Protein AF-A0A966AMA9-F1 (afdb_monomer_lite)

Structure (mmCIF, N/CA/C/O backbone):
data_AF-A0A966AMA9-F1
#
_entry.id   AF-A0A966AMA9-F1
#
loop_
_atom_site.group_PDB
_atom_site.id
_atom_site.type_symbol
_atom_site.label_atom_id
_atom_site.label_alt_id
_atom_site.label_comp_id
_atom_site.label_asym_id
_atom_site.label_entity_id
_atom_site.label_seq_id
_atom_site.pdbx_PDB_ins_code
_atom_site.Cartn_x
_atom_site.Cartn_y
_atom_site.Cartn_z
_atom_site.occupancy
_atom_site.B_iso_or_equiv
_atom_site.auth_seq_id
_atom_site.auth_comp_id
_atom_site.auth_asym_id
_atom_site.auth_atom_id
_atom_site.pdbx_PDB_model_num
ATOM 1 N N . MET A 1 1 ? 17.234 -0.613 -52.536 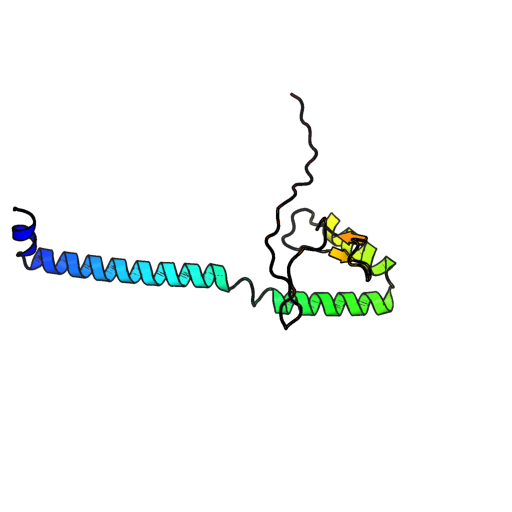1.00 51.53 1 MET A N 1
ATOM 2 C CA . MET A 1 1 ? 18.492 -1.270 -52.092 1.00 51.53 1 MET A CA 1
ATOM 3 C C . MET A 1 1 ? 19.619 -0.272 -51.732 1.00 51.53 1 MET A C 1
ATOM 5 O O . MET A 1 1 ? 20.758 -0.464 -52.137 1.00 51.53 1 MET A O 1
ATOM 9 N N . ARG A 1 2 ? 19.356 0.797 -50.957 1.00 58.16 2 ARG A N 1
ATOM 10 C CA . ARG A 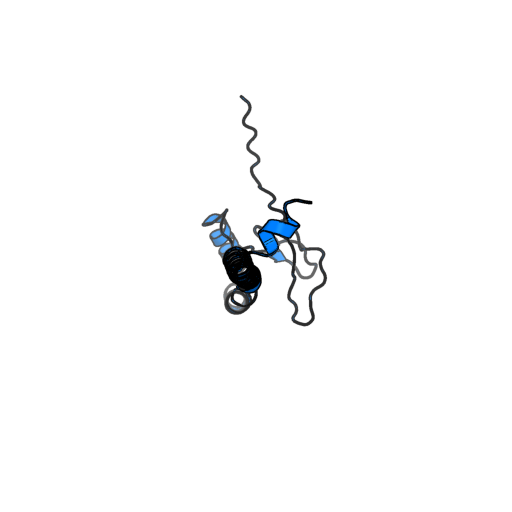1 2 ? 20.411 1.731 -50.475 1.00 58.16 2 ARG A CA 1
ATOM 11 C C . ARG A 1 2 ? 20.721 1.576 -48.977 1.00 58.16 2 ARG A C 1
ATOM 13 O O . ARG A 1 2 ? 21.869 1.730 -48.581 1.00 58.16 2 ARG A O 1
ATOM 20 N N . ILE A 1 3 ? 19.738 1.147 -48.182 1.00 60.78 3 ILE A N 1
ATOM 21 C CA . ILE A 1 3 ? 19.849 0.912 -46.728 1.00 60.78 3 ILE A CA 1
ATOM 22 C C . ILE A 1 3 ? 20.895 -0.176 -46.412 1.00 60.78 3 ILE A C 1
ATOM 24 O O . ILE A 1 3 ? 21.765 0.019 -45.569 1.00 60.78 3 ILE A O 1
ATOM 28 N N . ALA A 1 4 ? 20.912 -1.267 -47.186 1.00 61.66 4 ALA A N 1
ATOM 29 C CA . ALA A 1 4 ? 21.913 -2.336 -47.069 1.00 61.66 4 ALA A CA 1
ATOM 30 C C . ALA A 1 4 ? 23.357 -1.882 -47.378 1.00 61.66 4 ALA A C 1
ATOM 32 O O . ALA A 1 4 ? 24.314 -2.527 -46.959 1.00 61.66 4 ALA A O 1
ATOM 33 N N . ARG A 1 5 ? 23.533 -0.767 -48.104 1.00 60.09 5 ARG A N 1
ATOM 34 C CA . ARG A 1 5 ? 24.855 -0.218 -48.447 1.00 60.09 5 ARG A CA 1
ATOM 35 C C . ARG A 1 5 ? 25.407 0.684 -47.338 1.00 60.09 5 ARG A C 1
ATOM 37 O O . ARG A 1 5 ? 26.617 0.724 -47.160 1.00 60.09 5 ARG A O 1
ATOM 44 N N . LEU A 1 6 ? 24.531 1.338 -46.570 1.00 59.75 6 LEU A N 1
ATOM 45 C CA . LEU A 1 6 ? 24.890 2.123 -45.380 1.00 59.75 6 LEU A CA 1
ATOM 46 C C . LEU A 1 6 ? 25.283 1.215 -44.203 1.00 59.75 6 LEU A C 1
ATOM 48 O O . LEU A 1 6 ? 26.253 1.499 -43.509 1.00 59.75 6 LEU A O 1
ATOM 52 N N . LEU A 1 7 ? 24.622 0.058 -44.074 1.00 59.31 7 LEU A N 1
ATOM 53 C CA . LEU A 1 7 ? 24.947 -1.007 -43.110 1.00 59.31 7 LEU A CA 1
ATOM 54 C C . LEU A 1 7 ? 26.338 -1.645 -43.299 1.00 59.31 7 LEU A C 1
ATOM 56 O O . LEU A 1 7 ? 26.832 -2.317 -42.397 1.00 59.31 7 LEU A O 1
ATOM 60 N N . ARG A 1 8 ? 26.985 -1.435 -44.453 1.00 63.81 8 ARG A N 1
ATOM 61 C CA . ARG A 1 8 ? 28.350 -1.911 -44.740 1.00 63.81 8 ARG A CA 1
ATOM 62 C C . ARG A 1 8 ? 29.451 -0.990 -44.207 1.00 63.81 8 ARG A C 1
ATOM 64 O O . ARG A 1 8 ? 30.607 -1.400 -44.193 1.00 63.81 8 ARG A O 1
ATOM 71 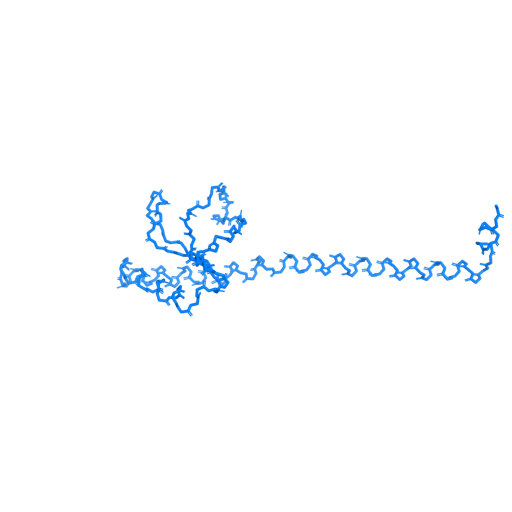N N . SER A 1 9 ? 29.119 0.234 -43.793 1.00 74.75 9 SER A N 1
ATOM 72 C CA . SER A 1 9 ? 30.090 1.169 -43.218 1.00 74.75 9 SER A CA 1
ATOM 73 C C . SER A 1 9 ? 30.424 0.773 -41.778 1.00 74.75 9 SER A C 1
ATOM 75 O O . SER A 1 9 ? 29.524 0.634 -40.947 1.00 74.75 9 SER A O 1
ATOM 77 N N . SER A 1 10 ? 31.715 0.621 -41.463 1.00 75.69 10 SER A N 1
ATOM 78 C CA . SER A 1 10 ? 32.199 0.275 -40.116 1.00 75.69 10 SER A CA 1
ATOM 79 C C . SER A 1 10 ? 31.679 1.234 -39.042 1.00 75.69 10 SER A C 1
ATOM 81 O O . SER A 1 10 ? 31.278 0.791 -37.968 1.00 75.69 10 SER A O 1
ATOM 83 N N . THR A 1 11 ? 31.606 2.531 -39.353 1.00 81.19 11 THR A N 1
ATOM 84 C CA . THR A 1 11 ? 31.088 3.567 -38.448 1.00 81.19 11 THR A CA 1
ATOM 85 C C . THR A 1 11 ? 29.592 3.401 -38.190 1.00 81.19 11 THR A C 1
ATOM 87 O O . THR A 1 11 ? 29.139 3.542 -37.057 1.00 81.19 11 THR A O 1
ATOM 90 N N . PHE A 1 12 ? 28.817 3.040 -39.218 1.00 80.00 12 PHE A N 1
ATOM 91 C CA . PHE A 1 12 ? 27.379 2.809 -39.070 1.00 80.00 12 PHE A CA 1
ATOM 92 C C . PHE A 1 12 ? 27.095 1.554 -38.237 1.00 80.00 12 PHE A C 1
ATOM 94 O O . PHE A 1 12 ? 26.240 1.579 -37.357 1.00 80.00 12 PHE A O 1
ATOM 101 N N . ARG A 1 13 ? 27.855 0.471 -38.455 1.00 81.12 13 ARG A N 1
ATOM 102 C CA . ARG A 1 13 ? 27.745 -0.754 -37.648 1.00 81.12 13 ARG A CA 1
ATOM 103 C C . ARG A 1 13 ? 28.037 -0.485 -36.171 1.00 81.12 13 ARG A C 1
ATOM 105 O O . ARG A 1 13 ? 27.328 -0.997 -35.311 1.00 81.12 13 ARG A O 1
ATOM 112 N N . LEU A 1 14 ? 29.054 0.331 -35.889 1.00 86.75 14 LEU A N 1
ATOM 113 C CA . LEU A 1 14 ? 29.408 0.728 -34.529 1.00 86.75 14 LEU A CA 1
ATOM 114 C C . LEU A 1 14 ? 28.288 1.560 -33.877 1.00 86.75 14 LEU A C 1
ATOM 116 O O . LEU A 1 14 ? 27.890 1.268 -32.754 1.00 86.75 14 LEU A O 1
ATOM 120 N N . ALA A 1 15 ? 27.720 2.536 -34.594 1.00 90.12 15 ALA A N 1
ATOM 121 C CA . ALA A 1 15 ? 26.608 3.351 -34.099 1.00 90.12 15 ALA A CA 1
ATOM 122 C C . ALA A 1 15 ? 25.351 2.518 -33.792 1.00 90.12 15 ALA A C 1
ATOM 124 O O . ALA A 1 15 ? 24.732 2.700 -32.746 1.00 90.12 15 ALA A O 1
ATOM 125 N N . VAL A 1 16 ? 25.000 1.564 -34.663 1.00 88.94 16 VAL A N 1
ATOM 126 C CA . VAL A 1 16 ? 23.872 0.644 -34.433 1.00 88.94 16 VAL A CA 1
ATOM 127 C C . VAL A 1 16 ? 24.119 -0.241 -33.210 1.00 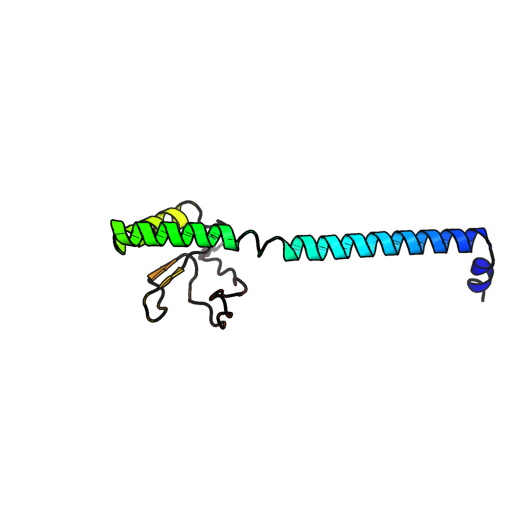88.94 16 VAL A C 1
ATOM 129 O O . VAL A 1 16 ? 23.200 -0.438 -32.421 1.00 88.94 16 VAL A O 1
ATOM 132 N N . LEU A 1 17 ? 25.348 -0.734 -33.017 1.00 91.31 17 LEU A N 1
ATOM 133 C CA . LEU A 1 17 ? 25.712 -1.519 -31.835 1.00 91.31 17 LEU A CA 1
ATOM 134 C C . LEU A 1 17 ? 25.534 -0.699 -30.548 1.00 91.31 17 LEU A C 1
ATOM 136 O O . LEU A 1 17 ? 24.911 -1.178 -29.604 1.00 91.31 17 LEU A O 1
ATOM 140 N N . TYR A 1 18 ? 26.033 0.541 -30.523 1.00 93.06 18 TYR A N 1
ATOM 141 C CA . TYR A 1 18 ? 25.865 1.435 -29.375 1.00 93.06 18 TYR A CA 1
ATOM 142 C C . TYR A 1 18 ? 24.397 1.765 -29.106 1.00 93.06 18 TYR A C 1
ATOM 144 O O . TYR A 1 18 ? 23.972 1.729 -27.956 1.00 93.06 18 TYR A O 1
ATOM 152 N N . MET A 1 19 ? 23.611 2.034 -30.150 1.00 94.94 19 MET A N 1
ATOM 153 C CA . MET A 1 19 ? 22.176 2.293 -30.021 1.00 94.94 19 MET A CA 1
ATOM 154 C C . MET A 1 19 ? 21.433 1.076 -29.461 1.00 94.94 19 MET A C 1
ATOM 156 O O . MET A 1 19 ? 20.594 1.229 -28.578 1.00 94.94 19 MET A O 1
ATOM 160 N N . ALA A 1 20 ? 21.758 -0.128 -29.936 1.00 95.94 20 ALA A N 1
ATOM 161 C CA . ALA A 1 20 ? 21.168 -1.363 -29.434 1.00 95.94 20 ALA A CA 1
ATOM 162 C C . ALA A 1 20 ? 21.541 -1.610 -27.965 1.00 95.94 20 ALA A C 1
ATOM 164 O O . ALA A 1 20 ? 20.667 -1.918 -27.160 1.00 95.94 20 ALA A O 1
ATOM 165 N N . LEU A 1 21 ? 22.814 -1.420 -27.601 1.00 96.94 21 LEU A N 1
ATOM 166 C CA . LEU A 1 21 ? 23.286 -1.581 -26.226 1.00 96.94 21 LEU A CA 1
ATOM 167 C C . LEU A 1 21 ? 22.632 -0.564 -25.281 1.00 96.94 21 LEU A C 1
ATOM 169 O O . LEU A 1 21 ? 22.173 -0.925 -24.199 1.00 96.94 21 LEU A O 1
ATOM 173 N N . PHE A 1 22 ? 22.547 0.697 -25.705 1.00 96.81 22 PHE A N 1
ATOM 174 C CA . PHE A 1 22 ? 21.881 1.752 -24.949 1.00 96.81 22 PHE A CA 1
ATOM 175 C C . PHE A 1 22 ? 20.385 1.468 -24.785 1.00 96.81 22 PHE A C 1
ATOM 177 O O . PHE A 1 22 ? 19.874 1.506 -23.670 1.00 96.81 22 PHE A O 1
ATOM 184 N N . GLY A 1 23 ? 19.693 1.115 -25.872 1.00 97.69 23 GLY A N 1
ATOM 185 C CA . GLY A 1 23 ? 18.274 0.767 -25.838 1.00 97.69 23 GLY A CA 1
ATOM 186 C C . GLY A 1 23 ? 17.985 -0.431 -24.933 1.00 97.69 23 GLY A C 1
ATOM 187 O O . GLY A 1 23 ? 17.046 -0.384 -24.143 1.00 97.69 23 GLY A O 1
ATOM 188 N N . ALA A 1 24 ? 18.825 -1.469 -24.984 1.00 97.56 24 ALA A N 1
ATOM 189 C CA . ALA A 1 24 ? 18.723 -2.619 -24.089 1.00 97.56 24 ALA A CA 1
ATOM 190 C C . ALA A 1 24 ? 18.921 -2.217 -22.619 1.00 97.56 24 ALA A C 1
ATOM 192 O O . ALA A 1 24 ? 18.142 -2.634 -21.767 1.00 97.56 24 ALA A O 1
ATOM 193 N N . SER A 1 25 ? 19.907 -1.364 -22.326 1.00 97.50 25 SER A N 1
ATOM 194 C CA . SER A 1 25 ? 20.147 -0.847 -20.973 1.00 97.50 25 SER A CA 1
ATOM 195 C C . SER A 1 25 ? 18.941 -0.072 -20.431 1.00 97.50 25 SER A C 1
ATOM 197 O O . SER A 1 25 ? 18.468 -0.353 -19.330 1.00 97.50 25 SER A O 1
ATOM 199 N N . VAL A 1 26 ? 18.374 0.843 -21.229 1.00 97.12 26 VAL A N 1
ATOM 200 C CA . VAL A 1 26 ? 17.169 1.596 -20.846 1.00 97.12 26 VAL A CA 1
ATOM 201 C C . VAL A 1 26 ? 15.973 0.664 -20.653 1.00 97.12 26 VAL A C 1
ATOM 203 O O . VAL A 1 26 ? 15.244 0.820 -19.680 1.00 97.12 26 VAL A O 1
ATOM 206 N N . ALA A 1 27 ? 15.774 -0.327 -21.525 1.00 96.69 27 ALA A N 1
ATOM 207 C CA . ALA A 1 27 ? 14.675 -1.284 -21.393 1.00 96.69 27 ALA A CA 1
ATOM 208 C C . ALA A 1 27 ? 14.783 -2.125 -20.110 1.00 96.69 27 ALA A C 1
ATOM 210 O O . ALA A 1 27 ? 13.786 -2.304 -19.408 1.00 96.69 27 ALA A O 1
ATOM 211 N N . VAL A 1 28 ? 15.988 -2.598 -19.773 1.00 96.31 28 VAL A N 1
ATOM 212 C CA . VAL A 1 28 ? 16.255 -3.308 -18.512 1.00 96.31 28 VAL A CA 1
ATOM 213 C C . VAL A 1 28 ? 15.975 -2.397 -17.321 1.00 96.31 28 VAL A C 1
ATOM 215 O O . VAL A 1 28 ? 15.263 -2.802 -16.405 1.00 96.31 28 VAL A O 1
ATOM 218 N N . LEU A 1 29 ? 16.470 -1.157 -17.353 1.00 94.81 29 LEU A N 1
ATOM 219 C CA . LEU A 1 29 ? 16.252 -0.188 -16.283 1.00 94.81 29 LEU A CA 1
ATOM 220 C C . LEU A 1 29 ? 14.763 0.124 -16.092 1.00 94.81 29 LEU A C 1
ATOM 222 O O . LEU A 1 29 ? 14.280 0.101 -14.966 1.00 94.81 29 LEU A O 1
ATOM 226 N N . LEU A 1 30 ? 14.018 0.366 -17.172 1.00 93.38 30 LEU A N 1
ATOM 227 C CA . LEU A 1 30 ? 12.578 0.625 -17.110 1.00 93.38 30 LEU A CA 1
ATOM 228 C C . LEU A 1 30 ? 11.795 -0.590 -16.612 1.00 93.38 30 LEU A C 1
ATOM 230 O O . LEU A 1 30 ? 10.875 -0.421 -15.823 1.00 93.38 30 LEU A O 1
ATOM 234 N N . THR A 1 31 ? 12.168 -1.804 -17.026 1.00 88.06 31 THR A N 1
ATOM 235 C CA . THR A 1 31 ? 11.543 -3.043 -16.531 1.00 88.06 31 THR A CA 1
ATOM 236 C C . THR A 1 31 ? 11.790 -3.213 -15.035 1.00 88.06 31 THR A C 1
ATOM 238 O O . THR A 1 31 ? 10.861 -3.498 -14.283 1.00 88.06 31 THR A O 1
ATOM 241 N N . PHE A 1 32 ? 13.026 -2.978 -14.591 1.00 87.75 32 PHE A N 1
ATOM 242 C CA . PHE A 1 32 ? 13.385 -3.010 -13.179 1.00 87.75 32 PHE A CA 1
ATOM 243 C C . PHE A 1 32 ? 12.623 -1.954 -12.377 1.00 87.75 32 PHE A C 1
ATOM 245 O O . PHE A 1 32 ? 12.060 -2.281 -11.340 1.00 87.75 32 PHE A O 1
ATOM 252 N N . ILE A 1 33 ? 12.558 -0.710 -12.861 1.00 84.31 33 ILE A N 1
ATOM 253 C CA . ILE A 1 33 ? 11.786 0.358 -12.215 1.00 84.31 33 ILE A CA 1
ATOM 254 C C . ILE A 1 33 ? 10.308 -0.021 -12.170 1.00 84.31 33 ILE A C 1
ATOM 256 O O . ILE A 1 33 ? 9.692 0.122 -11.128 1.00 84.31 33 ILE A O 1
ATOM 260 N N . TYR A 1 34 ? 9.744 -0.553 -13.252 1.00 81.94 34 TYR A N 1
ATOM 261 C CA . TYR A 1 34 ? 8.344 -0.966 -13.297 1.00 81.94 34 TYR A CA 1
ATOM 262 C C . TYR A 1 34 ? 8.033 -2.051 -12.260 1.00 81.94 34 TYR A C 1
ATOM 264 O O . TYR A 1 34 ? 7.073 -1.919 -11.506 1.00 81.94 34 TYR A O 1
ATOM 272 N N . TRP A 1 35 ? 8.867 -3.091 -12.169 1.00 71.75 35 TRP A N 1
ATOM 273 C CA . TRP A 1 35 ? 8.725 -4.127 -11.142 1.00 71.75 35 TRP A CA 1
ATOM 274 C C . TRP A 1 35 ? 9.013 -3.622 -9.735 1.00 71.75 35 TRP A C 1
ATOM 276 O O . TRP A 1 35 ? 8.344 -4.043 -8.801 1.00 71.75 35 TRP A O 1
ATOM 286 N N . SER A 1 36 ? 9.965 -2.708 -9.573 1.00 71.81 36 SER A N 1
ATOM 287 C CA . SER A 1 36 ? 10.274 -2.097 -8.284 1.00 71.81 36 SER A CA 1
ATOM 288 C C . SER A 1 36 ? 9.102 -1.230 -7.809 1.00 71.81 36 SER A C 1
ATOM 290 O O . SER A 1 36 ? 8.517 -1.471 -6.761 1.00 71.81 36 SER A O 1
ATOM 292 N N . THR A 1 37 ? 8.629 -0.293 -8.624 1.00 64.00 37 THR A N 1
ATOM 293 C CA . THR A 1 37 ? 7.475 0.550 -8.291 1.00 64.00 37 THR A CA 1
ATOM 294 C C . THR A 1 37 ? 6.195 -0.264 -8.082 1.00 64.00 37 THR A C 1
ATOM 296 O O . THR A 1 37 ? 5.418 0.069 -7.193 1.00 64.00 37 THR A O 1
ATOM 299 N N . ALA A 1 38 ? 5.975 -1.345 -8.839 1.00 58.38 38 ALA A N 1
ATOM 300 C CA . ALA A 1 38 ? 4.808 -2.208 -8.650 1.00 58.38 38 ALA A CA 1
ATOM 301 C C . ALA A 1 38 ? 4.943 -3.189 -7.467 1.00 58.38 38 ALA A C 1
ATOM 303 O O . ALA A 1 38 ? 3.934 -3.580 -6.890 1.00 58.38 38 ALA A O 1
ATOM 304 N N . GLY A 1 39 ? 6.163 -3.603 -7.111 1.00 51.84 39 GLY A N 1
ATOM 305 C CA . GLY A 1 39 ? 6.424 -4.640 -6.107 1.00 51.84 39 GLY A CA 1
ATOM 306 C C . GLY A 1 39 ? 6.698 -4.119 -4.696 1.00 51.84 39 GLY A C 1
ATOM 307 O O . GLY A 1 39 ? 6.529 -4.863 -3.734 1.00 51.84 39 GLY A O 1
ATOM 308 N N . TYR A 1 40 ? 7.085 -2.851 -4.542 1.00 45.50 40 TYR A N 1
ATOM 309 C CA . TYR A 1 40 ? 7.481 -2.301 -3.239 1.00 45.50 40 TYR A CA 1
ATOM 310 C C . TYR A 1 40 ? 6.322 -1.811 -2.355 1.00 45.50 40 TYR A C 1
ATOM 312 O O . TYR A 1 40 ? 6.562 -1.483 -1.197 1.00 45.50 40 TYR A O 1
ATOM 320 N N . MET A 1 41 ? 5.076 -1.788 -2.839 1.00 50.22 41 MET A N 1
ATOM 321 C CA . MET A 1 41 ? 3.930 -1.324 -2.035 1.00 50.22 41 MET A CA 1
ATOM 322 C C . MET A 1 41 ? 3.124 -2.439 -1.353 1.00 50.22 41 MET A C 1
ATOM 324 O O . MET A 1 41 ? 2.231 -2.122 -0.584 1.00 50.22 41 MET A O 1
ATOM 328 N N . ALA A 1 42 ? 3.409 -3.721 -1.607 1.00 50.47 42 ALA A N 1
ATOM 329 C CA . ALA A 1 42 ? 2.693 -4.817 -0.942 1.00 50.47 42 ALA A CA 1
ATOM 330 C C . ALA A 1 42 ? 3.376 -5.204 0.380 1.00 50.47 42 ALA A C 1
ATOM 332 O O . ALA A 1 42 ? 2.806 -5.051 1.452 1.00 50.47 42 ALA A O 1
ATOM 333 N N . LEU A 1 43 ? 4.663 -5.561 0.320 1.00 47.72 43 LEU A N 1
ATOM 334 C CA . LEU A 1 43 ? 5.384 -6.121 1.470 1.00 47.72 43 LEU A CA 1
ATOM 335 C C . LEU A 1 43 ? 5.591 -5.132 2.632 1.00 47.72 43 LEU A C 1
ATOM 337 O O . LEU A 1 43 ? 5.627 -5.547 3.781 1.00 47.72 43 LEU A O 1
ATOM 341 N N . GLN A 1 44 ? 5.735 -3.828 2.363 1.00 42.88 44 GLN A N 1
ATOM 342 C CA . GLN A 1 44 ? 5.926 -2.827 3.428 1.00 42.88 44 GLN A CA 1
ATOM 343 C C . GLN A 1 44 ? 4.601 -2.384 4.080 1.00 42.88 44 GLN A C 1
ATOM 345 O O . GLN A 1 44 ? 4.595 -1.849 5.192 1.00 42.88 44 GLN A O 1
ATOM 350 N N . THR A 1 45 ? 3.478 -2.603 3.397 1.00 54.03 45 THR A N 1
ATOM 351 C CA . THR A 1 45 ? 2.142 -2.274 3.897 1.00 54.03 45 THR A CA 1
ATOM 352 C C . THR A 1 45 ? 1.646 -3.339 4.876 1.00 54.03 45 THR A C 1
ATOM 354 O O . THR A 1 45 ? 1.063 -2.976 5.897 1.00 54.03 45 THR A O 1
ATOM 357 N N . ASP A 1 46 ? 1.973 -4.611 4.641 1.00 57.09 46 ASP A N 1
ATOM 358 C CA . ASP A 1 46 ? 1.511 -5.741 5.458 1.00 57.09 46 ASP A CA 1
ATOM 359 C C . ASP A 1 46 ? 2.019 -5.671 6.912 1.00 57.09 46 ASP A C 1
ATOM 361 O O . ASP A 1 46 ? 1.209 -5.699 7.841 1.00 57.09 46 ASP A O 1
ATOM 365 N N . ASP A 1 47 ? 3.323 -5.440 7.121 1.00 58.72 47 ASP A N 1
ATOM 366 C CA . ASP A 1 47 ? 3.924 -5.308 8.465 1.00 58.72 47 ASP A CA 1
ATOM 367 C C . ASP A 1 47 ? 3.299 -4.154 9.276 1.00 58.72 47 ASP A C 1
ATOM 369 O O . ASP A 1 47 ? 3.130 -4.224 10.497 1.00 58.72 47 ASP A O 1
ATOM 373 N N . THR A 1 48 ? 2.942 -3.060 8.595 1.00 60.59 48 THR A N 1
ATOM 374 C CA . THR A 1 48 ? 2.320 -1.892 9.235 1.00 60.59 48 THR A CA 1
ATOM 375 C C . THR A 1 48 ? 0.866 -2.182 9.611 1.00 60.59 48 THR A C 1
ATOM 377 O O . THR A 1 48 ? 0.415 -1.779 10.687 1.00 60.59 48 THR A O 1
ATOM 380 N N . ILE A 1 49 ? 0.136 -2.896 8.749 1.00 64.38 49 ILE A N 1
ATOM 381 C CA . ILE A 1 49 ? -1.256 -3.281 8.996 1.00 64.38 49 ILE A CA 1
ATOM 382 C C . ILE A 1 49 ? -1.340 -4.270 10.160 1.00 64.38 49 ILE A C 1
ATOM 384 O O . ILE A 1 49 ? -2.198 -4.097 11.023 1.00 64.38 49 ILE A O 1
ATOM 388 N N . GLU A 1 50 ? -0.454 -5.265 10.243 1.00 67.69 50 GLU A N 1
ATOM 389 C CA . GLU A 1 50 ? -0.481 -6.255 11.329 1.00 67.69 50 GLU A CA 1
ATOM 390 C C . GLU A 1 50 ? -0.263 -5.605 12.708 1.00 67.69 50 GLU A C 1
ATOM 392 O O . GLU A 1 50 ? -0.978 -5.900 13.676 1.00 67.69 50 GLU A O 1
ATOM 397 N N . ALA A 1 51 ? 0.658 -4.639 12.788 1.00 70.00 51 ALA A N 1
ATOM 398 C CA . ALA A 1 51 ? 0.862 -3.842 13.994 1.00 70.00 51 ALA A CA 1
ATOM 399 C C . ALA A 1 51 ? -0.383 -3.007 14.357 1.00 70.00 51 ALA A C 1
ATOM 401 O O . ALA A 1 51 ? -0.739 -2.887 15.535 1.00 70.00 51 ALA A O 1
ATOM 402 N N . GLU A 1 52 ? -1.077 -2.446 13.362 1.00 69.25 52 GLU A N 1
ATOM 403 C CA . GLU A 1 52 ? -2.306 -1.679 13.582 1.00 69.25 52 GLU A CA 1
ATOM 404 C C . GLU A 1 52 ? -3.463 -2.577 14.047 1.00 69.25 52 GLU A C 1
ATOM 406 O O . GLU A 1 52 ? -4.150 -2.227 15.010 1.00 69.25 52 GLU A O 1
ATOM 411 N N . VAL A 1 53 ? -3.640 -3.755 13.436 1.00 73.69 53 VAL A N 1
ATOM 412 C CA . VAL A 1 53 ? -4.649 -4.759 13.821 1.00 73.69 53 VAL A CA 1
ATOM 413 C C . VAL A 1 53 ? -4.429 -5.224 15.256 1.00 73.69 53 VAL A C 1
ATOM 415 O O . VAL A 1 53 ? -5.379 -5.250 16.038 1.00 73.69 53 VAL A O 1
ATOM 418 N N . THR A 1 54 ? -3.183 -5.516 15.633 1.00 74.62 54 THR A N 1
ATOM 419 C CA . THR A 1 54 ? -2.839 -5.914 17.005 1.00 74.62 54 THR A CA 1
ATOM 420 C C . THR A 1 54 ? -3.200 -4.811 18.005 1.00 74.62 54 THR A C 1
ATOM 422 O O . THR A 1 54 ? -3.875 -5.071 19.002 1.00 74.62 54 THR A O 1
ATOM 425 N N . GLY A 1 55 ? -2.864 -3.551 17.706 1.00 68.50 55 GLY A N 1
ATOM 426 C CA . GLY A 1 55 ? -3.224 -2.417 18.565 1.00 68.50 55 GLY A CA 1
ATOM 427 C C . GLY A 1 55 ? -4.734 -2.133 18.635 1.00 68.50 55 GLY A C 1
ATOM 428 O O . GLY A 1 55 ? -5.244 -1.703 19.674 1.00 68.50 55 GLY A O 1
ATOM 429 N N . LEU A 1 56 ? -5.475 -2.374 17.549 1.00 67.75 56 LEU A N 1
ATOM 430 C CA . LEU A 1 56 ? -6.941 -2.283 17.520 1.00 67.75 56 LEU A CA 1
ATOM 431 C C . LEU A 1 56 ? -7.581 -3.403 18.356 1.00 67.75 56 LEU A C 1
ATOM 433 O O . LEU A 1 56 ? -8.525 -3.133 19.102 1.00 67.75 56 LEU A O 1
ATOM 437 N N . ALA A 1 57 ? -7.042 -4.624 18.291 1.00 70.25 57 ALA A N 1
ATOM 438 C CA . ALA A 1 57 ? -7.503 -5.770 19.074 1.00 70.25 57 ALA A CA 1
ATOM 439 C C . ALA A 1 57 ? -7.274 -5.56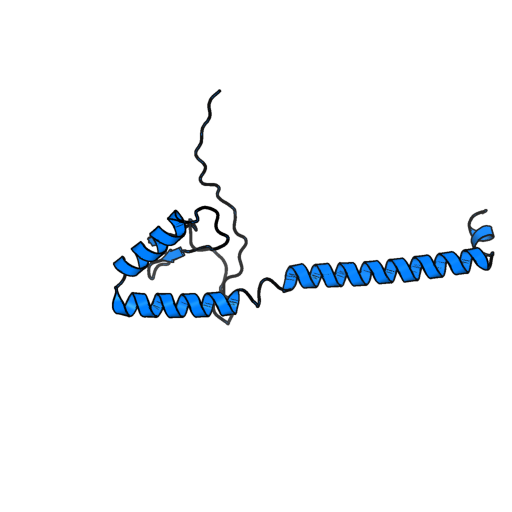8 20.581 1.00 70.25 57 ALA A C 1
ATOM 441 O O . ALA A 1 57 ? -8.177 -5.809 21.385 1.00 70.25 57 ALA A O 1
ATOM 442 N N . GLU A 1 58 ? -6.115 -5.035 20.975 1.00 72.12 58 GLU A N 1
ATOM 443 C CA . GLU A 1 58 ? -5.853 -4.660 22.369 1.00 72.12 58 GLU A CA 1
ATOM 444 C C . GLU A 1 58 ? -6.843 -3.597 22.871 1.00 72.12 58 GLU A C 1
ATOM 446 O O . GLU A 1 58 ? -7.405 -3.727 23.961 1.00 72.12 58 GLU A O 1
ATOM 451 N N . ARG A 1 59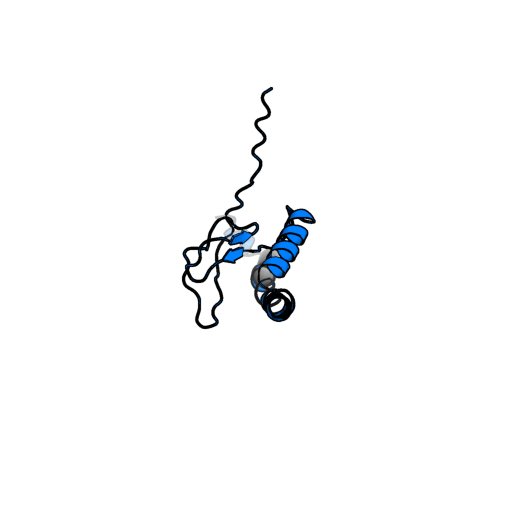 ? -7.135 -2.565 22.064 1.00 60.78 59 ARG A N 1
ATOM 452 C CA . ARG A 1 59 ? -8.127 -1.538 22.436 1.00 60.78 59 ARG A CA 1
ATOM 453 C C . ARG A 1 59 ? -9.541 -2.069 22.523 1.00 60.78 59 ARG A C 1
ATOM 455 O O . ARG A 1 59 ? -10.280 -1.598 23.388 1.00 60.78 59 ARG A O 1
ATOM 462 N N . TYR A 1 60 ? -9.916 -3.013 21.666 1.00 63.78 60 TYR A N 1
ATOM 463 C CA . TYR A 1 60 ? -11.196 -3.703 21.773 1.00 63.78 60 TYR A CA 1
ATOM 464 C C . TYR A 1 60 ? -11.315 -4.425 23.122 1.00 63.78 60 TYR A C 1
ATOM 466 O O . TYR A 1 60 ? -12.340 -4.299 23.790 1.00 63.78 60 TYR A O 1
ATOM 474 N N . GLY A 1 61 ? -10.240 -5.074 23.584 1.00 68.12 61 GLY A N 1
ATOM 475 C CA . GLY A 1 61 ? -10.193 -5.709 24.905 1.00 68.12 61 GLY A CA 1
ATOM 476 C C . GLY A 1 61 ? -10.376 -4.739 26.081 1.00 68.12 61 GLY A C 1
ATOM 477 O O . GLY A 1 61 ? -10.961 -5.112 27.094 1.00 68.12 61 GLY A O 1
ATOM 478 N N . VAL A 1 62 ? -9.918 -3.489 25.950 1.00 70.50 62 VAL A N 1
ATOM 479 C CA . VAL A 1 62 ? -9.993 -2.472 27.021 1.00 70.50 62 VAL A CA 1
ATOM 480 C C . VAL A 1 62 ? -11.280 -1.638 26.970 1.00 70.50 62 VAL A C 1
ATOM 482 O O . VAL A 1 62 ? -11.824 -1.271 28.008 1.00 70.50 62 VAL A O 1
ATOM 485 N N . SER A 1 63 ? -11.759 -1.312 25.769 1.00 67.94 63 SER A N 1
ATOM 486 C CA . SER A 1 63 ? -12.770 -0.264 25.529 1.00 67.94 63 SER A CA 1
ATOM 487 C C . SER A 1 63 ? -14.093 -0.809 24.986 1.00 67.94 63 SER A C 1
ATOM 489 O O . SER A 1 63 ? -15.049 -0.049 24.820 1.00 67.94 63 SER A O 1
ATOM 491 N N . GLY A 1 64 ? -14.135 -2.101 24.655 1.00 76.38 64 GLY A N 1
ATOM 492 C CA . GLY A 1 64 ? -15.252 -2.729 23.961 1.00 76.38 64 GLY A CA 1
ATOM 493 C C . GLY A 1 64 ? -15.456 -2.213 22.532 1.00 76.38 64 GLY A C 1
ATOM 494 O O . GLY A 1 64 ? -14.664 -1.437 21.985 1.00 76.38 64 GLY A O 1
ATOM 495 N N . LEU A 1 65 ? -16.559 -2.654 21.923 1.00 76.25 65 LEU A N 1
ATOM 496 C CA . LEU A 1 65 ? -16.922 -2.344 20.539 1.00 76.25 65 LEU A CA 1
ATOM 497 C C . LEU A 1 65 ? -17.141 -0.838 20.304 1.00 76.25 65 LEU A C 1
ATOM 499 O O . LEU A 1 65 ? -16.670 -0.295 19.307 1.00 76.25 65 LEU A O 1
ATOM 503 N N . ASP A 1 66 ? -17.781 -0.145 21.246 1.00 76.88 66 ASP A N 1
ATOM 504 C CA . ASP A 1 66 ? -18.103 1.282 21.114 1.00 76.88 66 ASP A CA 1
ATOM 505 C C . ASP A 1 66 ? -16.853 2.173 21.081 1.00 76.88 66 ASP A C 1
ATOM 507 O O . ASP A 1 66 ? -16.791 3.155 20.334 1.00 76.88 66 ASP A O 1
ATOM 511 N N . GLY A 1 67 ? -15.830 1.826 21.871 1.00 75.50 67 GLY A N 1
ATOM 512 C CA . GLY A 1 67 ? -14.551 2.536 21.867 1.00 75.50 67 GLY A CA 1
ATOM 513 C C . GLY A 1 67 ? -13.793 2.352 20.552 1.00 75.50 67 GLY A C 1
ATOM 514 O O . GLY A 1 67 ? -13.226 3.311 20.020 1.00 75.50 67 GLY A O 1
ATOM 515 N N . LEU A 1 68 ? -13.840 1.140 19.989 1.00 77.69 68 LEU A N 1
ATOM 516 C CA . LEU A 1 68 ? -13.259 0.836 18.684 1.00 77.69 68 LEU A CA 1
ATOM 517 C C . LEU A 1 68 ? -13.951 1.638 17.573 1.00 77.69 68 LEU A C 1
ATOM 519 O O . LEU A 1 68 ? -13.268 2.334 16.819 1.00 77.69 68 LEU A O 1
ATOM 523 N N . ILE A 1 69 ? -15.288 1.618 17.533 1.00 81.56 69 ILE A N 1
ATOM 524 C CA . ILE A 1 69 ? -16.099 2.357 16.552 1.00 81.56 69 ILE A CA 1
ATOM 525 C C . ILE A 1 69 ? -15.753 3.847 16.576 1.00 81.56 69 ILE A C 1
ATOM 527 O O . ILE A 1 69 ? -15.432 4.417 15.534 1.00 81.56 69 ILE A O 1
ATOM 531 N N . ARG A 1 70 ? -15.732 4.473 17.760 1.00 79.81 70 ARG A N 1
ATOM 532 C CA . ARG A 1 70 ? -15.407 5.903 17.891 1.00 79.81 70 ARG A CA 1
ATOM 533 C C . ARG A 1 70 ? -13.998 6.224 17.394 1.00 79.81 70 ARG A C 1
ATOM 535 O O . ARG A 1 70 ? -13.789 7.240 16.739 1.00 79.81 70 ARG A O 1
ATOM 542 N N . SER A 1 71 ? -13.030 5.351 17.670 1.00 75.06 71 SER A N 1
ATOM 543 C CA . SER A 1 71 ? -11.647 5.563 17.236 1.00 75.06 71 SER A CA 1
ATOM 544 C C . SER A 1 71 ? -11.474 5.487 15.713 1.00 75.06 71 SER A C 1
ATOM 546 O O . SER A 1 71 ? -10.688 6.254 15.149 1.00 75.06 71 SER A O 1
ATOM 548 N N . ILE A 1 72 ? -12.224 4.596 15.053 1.00 78.44 72 ILE A N 1
ATOM 549 C CA . ILE A 1 72 ? -12.254 4.456 13.593 1.00 78.44 72 ILE A CA 1
ATOM 550 C C . ILE A 1 72 ? -12.950 5.674 12.975 1.00 78.44 72 ILE A C 1
ATOM 552 O O . ILE A 1 72 ? -12.401 6.289 12.061 1.00 78.44 72 ILE A O 1
ATOM 556 N N . ASP A 1 73 ? -14.096 6.078 13.524 1.00 81.88 73 ASP A N 1
ATOM 557 C CA . ASP A 1 73 ? -14.867 7.232 13.052 1.00 81.88 73 ASP A CA 1
ATOM 558 C C . ASP A 1 73 ? -14.058 8.535 13.099 1.00 81.88 73 ASP A C 1
ATOM 560 O O . ASP A 1 73 ? -13.977 9.278 12.117 1.00 81.88 73 ASP A O 1
ATOM 564 N N . GLU A 1 74 ? -13.358 8.787 14.210 1.00 80.19 74 GLU A N 1
ATOM 565 C CA . GLU A 1 74 ? -12.505 9.967 14.326 1.00 80.19 74 GLU A CA 1
ATOM 566 C C . GLU A 1 74 ? -11.324 9.939 13.344 1.00 80.19 74 GLU A C 1
ATOM 568 O O . GLU A 1 74 ? -10.858 10.989 12.897 1.00 80.19 74 GLU A O 1
ATOM 573 N N . ARG A 1 75 ? -10.779 8.758 13.024 1.00 74.06 75 ARG A N 1
ATOM 574 C CA . ARG A 1 75 ? -9.677 8.626 12.056 1.00 74.06 75 ARG A CA 1
ATOM 575 C C . ARG A 1 75 ? -10.144 8.903 10.635 1.00 74.06 75 ARG A C 1
ATOM 577 O O . ARG A 1 75 ? -9.489 9.686 9.947 1.00 74.06 75 ARG A O 1
ATOM 584 N N . ILE A 1 76 ? -11.280 8.331 10.239 1.00 80.31 76 ILE A N 1
ATOM 585 C CA . ILE A 1 76 ? -11.893 8.564 8.926 1.00 80.31 76 ILE A CA 1
ATOM 586 C C . ILE A 1 76 ? -12.266 10.043 8.781 1.00 80.31 76 ILE A C 1
ATOM 588 O O . ILE A 1 76 ? -11.918 10.677 7.788 1.00 80.31 76 ILE A O 1
ATOM 592 N N . SER A 1 77 ? -12.879 10.629 9.811 1.00 76.50 77 SER A N 1
ATOM 593 C CA . SER A 1 77 ? -13.292 12.036 9.809 1.00 76.50 77 SER A CA 1
ATOM 594 C C . SER A 1 77 ? -12.110 13.007 9.729 1.00 76.50 77 SER A C 1
ATOM 596 O O . SER A 1 77 ? -12.193 14.032 9.056 1.00 76.50 77 SER A O 1
ATOM 598 N N . ARG A 1 78 ? -10.982 12.696 10.386 1.00 74.81 78 ARG A N 1
ATOM 599 C CA . ARG A 1 78 ? -9.769 13.533 10.339 1.00 74.81 78 ARG A CA 1
ATOM 600 C C . ARG A 1 78 ? -9.040 13.468 8.996 1.00 74.81 78 ARG A C 1
ATOM 602 O O . ARG A 1 78 ? -8.332 14.418 8.662 1.00 74.81 78 ARG A O 1
ATOM 609 N N . LYS A 1 79 ? -9.175 12.376 8.237 1.00 68.50 79 LYS A N 1
ATOM 610 C CA . LYS A 1 79 ? -8.552 12.208 6.912 1.00 68.50 79 LYS A CA 1
ATOM 611 C C . LYS A 1 79 ? -9.498 11.500 5.927 1.00 68.50 79 LYS A C 1
ATOM 613 O O . LYS A 1 79 ? -9.238 10.351 5.572 1.00 68.50 79 LYS A O 1
ATOM 618 N N . PRO A 1 80 ? -10.536 12.187 5.415 1.00 62.84 80 PRO A N 1
ATOM 619 C CA . PRO A 1 80 ? -11.524 11.578 4.515 1.00 62.84 80 PRO A CA 1
ATOM 620 C C . PRO A 1 80 ? -10.924 11.063 3.198 1.00 62.84 80 PRO A C 1
ATOM 622 O O . PRO A 1 80 ? -11.407 10.085 2.640 1.00 62.84 80 PRO A O 1
ATOM 625 N N . ASN A 1 81 ? -9.840 11.698 2.738 1.00 60.12 81 ASN A N 1
ATOM 626 C CA . ASN A 1 81 ? -9.092 11.331 1.529 1.00 60.12 81 ASN A CA 1
ATOM 627 C C . ASN A 1 81 ? -7.755 10.638 1.858 1.00 60.12 81 ASN A C 1
ATOM 629 O O . ASN A 1 81 ? -6.820 10.710 1.067 1.00 60.12 81 ASN A O 1
ATOM 633 N N . GLY A 1 82 ? -7.605 10.078 3.064 1.00 62.53 82 GLY A N 1
ATOM 634 C CA . GLY A 1 82 ? -6.387 9.363 3.441 1.00 62.53 82 GLY A CA 1
ATOM 635 C C . GLY A 1 82 ? -6.236 8.048 2.673 1.00 62.53 82 GLY A C 1
ATOM 636 O O . GLY A 1 82 ? -7.228 7.416 2.329 1.00 62.53 82 GLY A O 1
ATOM 637 N N . ASP A 1 83 ? -4.993 7.608 2.473 1.00 65.81 83 ASP A N 1
ATOM 638 C CA . ASP A 1 83 ? -4.674 6.348 1.778 1.00 65.81 83 ASP A CA 1
ATOM 639 C C . ASP A 1 83 ? -5.117 5.085 2.551 1.00 65.81 83 ASP A C 1
ATOM 641 O O . ASP A 1 83 ? -5.047 3.974 2.031 1.00 65.81 83 ASP A O 1
ATOM 645 N N . ALA A 1 84 ? -5.573 5.240 3.799 1.00 69.31 84 ALA A N 1
ATOM 646 C CA . ALA A 1 84 ? -5.989 4.143 4.664 1.00 69.31 84 ALA A CA 1
ATOM 647 C C . ALA A 1 84 ? -7.475 3.797 4.479 1.00 69.31 84 ALA A C 1
ATOM 649 O O . ALA A 1 84 ? -8.356 4.661 4.542 1.00 69.31 84 ALA A O 1
ATOM 650 N N . VAL A 1 85 ? -7.756 2.505 4.312 1.00 76.88 85 VAL A N 1
ATOM 651 C CA . VAL A 1 85 ? -9.110 1.960 4.173 1.00 76.88 85 VAL A CA 1
ATOM 652 C C . VAL A 1 85 ? -9.443 1.113 5.395 1.00 76.88 85 VAL A C 1
ATOM 654 O O . VAL A 1 85 ? -8.718 0.185 5.737 1.00 76.88 85 VAL A O 1
ATOM 657 N N . TYR A 1 86 ? -10.561 1.430 6.037 1.00 83.31 86 TYR A N 1
ATOM 658 C CA . TYR A 1 86 ? -11.076 0.790 7.236 1.00 83.31 86 TYR A CA 1
ATOM 659 C C . TYR A 1 86 ? -12.478 0.238 6.973 1.00 83.31 86 TYR A C 1
ATOM 661 O O . TYR A 1 86 ? -13.348 0.932 6.439 1.00 83.31 86 TYR A O 1
ATOM 669 N N . LEU A 1 87 ? -12.707 -1.002 7.399 1.00 85.25 87 LEU A N 1
ATOM 670 C CA . LEU A 1 87 ? -14.019 -1.635 7.445 1.00 85.25 87 LEU A CA 1
ATOM 671 C C . LEU A 1 87 ? -14.098 -2.528 8.677 1.00 85.25 87 LEU A C 1
ATOM 673 O O . LEU A 1 87 ? -13.372 -3.513 8.779 1.00 85.25 87 LEU A O 1
ATOM 677 N N . LEU A 1 88 ? -14.998 -2.192 9.590 1.00 84.94 88 LEU A N 1
ATOM 678 C CA . LEU A 1 88 ? -15.388 -3.045 10.699 1.00 84.94 88 LEU A CA 1
ATOM 679 C C . LEU A 1 88 ? -16.682 -3.759 10.324 1.00 84.94 88 LEU A C 1
ATOM 681 O O . LEU A 1 88 ? -17.637 -3.112 9.891 1.00 84.94 88 LEU A O 1
ATOM 685 N N . THR A 1 89 ? -16.724 -5.072 10.518 1.00 85.75 89 THR A N 1
ATOM 686 C CA . THR A 1 89 ? -17.916 -5.885 10.273 1.00 85.75 89 THR A CA 1
ATOM 687 C C . THR A 1 89 ? -18.322 -6.678 11.505 1.00 85.75 89 THR A C 1
ATOM 689 O O . THR A 1 89 ? -17.518 -6.874 12.416 1.00 85.75 89 THR A O 1
ATOM 692 N N . ASP A 1 90 ? -19.559 -7.167 11.507 1.00 83.94 90 ASP A N 1
ATOM 693 C CA . ASP A 1 90 ? -19.976 -8.257 12.391 1.00 83.94 90 ASP A CA 1
ATOM 694 C C . ASP A 1 90 ? -19.431 -9.622 11.906 1.00 83.94 90 ASP A C 1
ATOM 696 O O . ASP A 1 90 ? -18.694 -9.715 10.915 1.00 83.94 90 ASP A O 1
ATOM 700 N N . GLU A 1 91 ? -19.799 -10.697 12.609 1.00 82.56 91 GLU A N 1
ATOM 701 C CA . GLU A 1 91 ? -19.430 -12.077 12.260 1.00 82.56 91 GLU A CA 1
ATOM 702 C C . GLU A 1 91 ? -20.003 -12.533 10.905 1.00 82.56 91 GLU A C 1
ATOM 704 O O . GLU A 1 91 ? -19.474 -13.454 10.282 1.00 82.56 91 GLU A O 1
ATOM 709 N N . GLN A 1 92 ? -21.069 -11.887 10.427 1.00 86.00 92 GLN A N 1
ATOM 710 C CA . GLN A 1 92 ? -21.721 -12.146 9.143 1.00 86.00 92 GLN A CA 1
ATOM 711 C C . GLN A 1 92 ? -21.131 -11.302 7.998 1.00 86.00 92 GLN A C 1
ATOM 713 O O . GLN A 1 92 ? -21.623 -11.372 6.870 1.00 86.00 92 GLN A O 1
ATOM 718 N N . LEU A 1 93 ? -20.052 -10.552 8.260 1.00 82.88 93 LEU A N 1
ATOM 719 C CA . LEU A 1 93 ? -19.408 -9.619 7.328 1.00 82.88 93 LEU A CA 1
ATOM 720 C C . LEU A 1 93 ? -20.311 -8.445 6.916 1.00 82.88 93 LEU A C 1
ATOM 722 O O . LEU A 1 93 ? -20.086 -7.807 5.881 1.00 82.88 93 LEU A O 1
ATOM 726 N N . THR A 1 94 ? -21.313 -8.126 7.735 1.00 83.94 94 THR A N 1
ATOM 727 C CA . THR A 1 94 ? -22.140 -6.932 7.575 1.00 83.94 94 THR A CA 1
ATOM 728 C C . THR A 1 94 ? -21.347 -5.713 8.049 1.00 83.94 94 THR A C 1
ATOM 730 O O . THR A 1 94 ? -20.860 -5.714 9.182 1.00 83.94 94 THR A O 1
ATOM 733 N N . PRO A 1 95 ? -21.199 -4.660 7.226 1.00 83.88 95 PRO A N 1
ATOM 734 C CA . PRO A 1 95 ? -20.522 -3.428 7.624 1.00 83.88 95 PRO A CA 1
ATOM 735 C C . PRO A 1 95 ? -21.169 -2.764 8.846 1.00 83.88 95 PRO A C 1
ATOM 737 O O . PRO A 1 95 ? -22.362 -2.469 8.832 1.00 83.88 95 PRO A O 1
ATOM 740 N N . LEU A 1 96 ? -20.363 -2.481 9.870 1.00 83.31 96 LEU A N 1
ATOM 741 C CA . LEU A 1 96 ? -20.745 -1.703 11.051 1.00 83.31 96 LEU A CA 1
ATOM 742 C C . LEU A 1 96 ? -20.269 -0.248 10.931 1.00 83.31 96 LEU A C 1
ATOM 744 O O . LEU A 1 96 ? -21.047 0.678 11.142 1.00 83.31 96 LEU A O 1
ATOM 748 N N . ILE A 1 97 ? -18.997 -0.040 10.570 1.00 84.31 97 ILE A N 1
ATOM 749 C CA . ILE A 1 97 ? -18.409 1.284 10.317 1.00 84.31 97 ILE A CA 1
ATOM 750 C C . ILE A 1 97 ? -17.200 1.172 9.384 1.00 84.31 97 ILE A C 1
ATOM 752 O O . ILE A 1 97 ? -16.501 0.161 9.387 1.00 84.31 97 ILE A O 1
ATOM 756 N N . GLY A 1 98 ? -16.928 2.205 8.591 1.00 83.50 98 GLY A N 1
ATOM 757 C CA . GLY A 1 98 ? -15.780 2.230 7.691 1.00 83.50 98 GLY A CA 1
ATOM 758 C C . GLY A 1 98 ? -15.920 3.259 6.577 1.00 83.50 98 GLY A C 1
ATOM 759 O O . GLY A 1 98 ? -16.991 3.830 6.377 1.00 83.50 98 GLY A O 1
ATOM 760 N N . ASN A 1 99 ? -14.833 3.480 5.840 1.00 82.44 99 ASN A N 1
ATOM 761 C CA . ASN A 1 99 ? -14.844 4.219 4.572 1.00 82.44 99 ASN A CA 1
ATOM 762 C C . ASN A 1 99 ? -14.953 3.284 3.353 1.00 82.44 99 ASN A C 1
ATOM 764 O O . ASN A 1 99 ? -15.041 3.763 2.225 1.00 82.44 99 ASN A O 1
ATOM 768 N N . LEU A 1 100 ? -14.978 1.966 3.569 1.00 81.62 100 LEU A N 1
ATOM 769 C CA . LEU A 1 100 ? -15.302 0.974 2.548 1.00 81.62 100 LEU A CA 1
ATOM 770 C C . LEU A 1 100 ? -16.787 0.595 2.634 1.00 81.62 100 LEU A C 1
ATOM 772 O O . LEU A 1 100 ? -17.259 0.157 3.678 1.00 81.62 100 LEU A O 1
ATOM 776 N N . ASP A 1 101 ? -17.522 0.720 1.529 1.00 78.62 101 ASP A N 1
ATOM 777 C CA . ASP A 1 101 ? -18.982 0.528 1.533 1.00 78.62 101 ASP A CA 1
ATOM 778 C C . ASP A 1 101 ? -19.424 -0.925 1.775 1.00 78.62 101 ASP A C 1
ATOM 780 O O . ASP A 1 101 ? -20.547 -1.174 2.217 1.00 78.62 101 ASP A O 1
ATOM 784 N N . ARG A 1 102 ? -18.584 -1.907 1.427 1.00 81.69 102 ARG A N 1
ATOM 785 C CA . ARG A 1 102 ? -18.924 -3.334 1.518 1.00 81.69 102 ARG A CA 1
ATOM 786 C C . ARG A 1 102 ? -17.693 -4.214 1.647 1.00 81.69 102 ARG A C 1
ATOM 788 O O . ARG A 1 102 ? -16.637 -3.893 1.105 1.00 81.69 102 ARG A O 1
ATOM 795 N N . TRP A 1 103 ? -17.879 -5.383 2.254 1.00 84.56 103 TRP A N 1
ATOM 796 C CA . TRP A 1 103 ? -16.864 -6.426 2.230 1.00 84.56 103 TRP A CA 1
ATOM 797 C C . TRP A 1 103 ? -16.567 -6.866 0.781 1.00 84.56 103 TRP A C 1
ATOM 799 O O . TRP A 1 103 ? -17.502 -7.117 0.005 1.00 84.56 103 TRP A O 1
ATOM 809 N N . PRO A 1 104 ? -15.291 -6.952 0.373 1.00 84.00 104 PRO A N 1
ATOM 810 C CA . PRO A 1 104 ? -14.927 -7.314 -0.988 1.00 84.00 104 PRO A CA 1
ATOM 811 C C . PRO A 1 104 ? -15.229 -8.796 -1.262 1.00 84.00 104 PRO A C 1
ATOM 813 O O . PRO A 1 104 ? -14.896 -9.685 -0.482 1.00 84.00 104 PRO A O 1
ATOM 816 N N . ARG A 1 105 ? -15.859 -9.080 -2.409 1.00 83.38 105 ARG A N 1
ATOM 817 C CA . ARG A 1 105 ? -16.203 -10.446 -2.849 1.00 83.38 105 ARG A CA 1
ATOM 818 C C . ARG A 1 105 ? -15.026 -11.119 -3.558 1.00 83.38 105 ARG A C 1
ATOM 820 O O . ARG A 1 105 ? -15.123 -11.483 -4.726 1.00 83.38 105 ARG A O 1
ATOM 827 N N . VAL A 1 106 ? -13.910 -11.237 -2.853 1.00 83.69 106 VAL A N 1
ATOM 828 C CA . VAL A 1 106 ? -12.706 -11.966 -3.278 1.00 83.69 106 VAL A CA 1
ATOM 829 C C . VAL A 1 106 ? -12.394 -13.059 -2.268 1.00 83.69 106 VAL A C 1
ATOM 831 O O . VAL A 1 106 ? -12.764 -12.963 -1.098 1.00 83.69 106 VAL A O 1
ATOM 834 N N . ALA A 1 107 ? -11.743 -14.120 -2.738 1.00 81.06 107 ALA A N 1
ATOM 835 C CA . ALA A 1 107 ? -11.255 -15.170 -1.860 1.00 81.06 107 ALA A CA 1
ATOM 836 C C . ALA A 1 107 ? -10.056 -14.654 -1.054 1.00 81.06 107 ALA A C 1
ATOM 838 O O . ALA A 1 107 ? -9.224 -13.920 -1.591 1.00 81.06 107 ALA A O 1
ATOM 839 N N . ARG A 1 108 ? -9.985 -15.052 0.218 1.00 83.69 108 ARG A N 1
ATOM 840 C CA . ARG A 1 108 ? -8.778 -14.881 1.031 1.00 83.69 108 ARG A CA 1
ATOM 841 C C . ARG A 1 108 ? -7.685 -15.804 0.499 1.00 83.69 108 ARG A C 1
ATOM 843 O O . ARG A 1 108 ? -7.998 -16.893 0.010 1.00 83.69 108 ARG A O 1
ATOM 850 N N . ASP A 1 109 ? -6.435 -15.382 0.594 1.00 81.81 109 ASP A N 1
ATOM 851 C CA . ASP A 1 109 ? -5.304 -16.284 0.390 1.00 81.81 109 ASP A CA 1
ATOM 852 C C . ASP A 1 109 ? -5.051 -17.170 1.626 1.00 81.81 109 ASP A C 1
ATOM 854 O O . ASP A 1 109 ? -5.827 -17.168 2.588 1.00 81.81 109 ASP A O 1
ATOM 858 N N . SER A 1 110 ? -3.995 -17.987 1.574 1.00 75.94 110 SER A N 1
ATOM 859 C CA . SER A 1 110 ? -3.620 -18.913 2.652 1.00 75.94 110 SER A CA 1
ATOM 860 C C . SER A 1 110 ? -3.260 -18.216 3.961 1.00 75.94 110 SER A C 1
ATOM 862 O O . SER A 1 110 ? -3.404 -18.825 5.019 1.00 75.94 110 SER A O 1
ATOM 864 N N . ASP A 1 111 ? -2.836 -16.958 3.885 1.00 76.62 111 ASP A N 1
ATOM 865 C CA . ASP A 1 111 ? -2.378 -16.163 5.021 1.00 76.62 111 ASP A CA 1
ATOM 866 C C . ASP A 1 111 ? -3.495 -15.239 5.542 1.00 76.62 111 ASP A C 1
ATOM 868 O O . ASP A 1 111 ? -3.316 -14.493 6.500 1.00 76.62 111 ASP A O 1
ATOM 872 N N . GLY A 1 112 ? -4.694 -15.332 4.952 1.00 78.62 112 GLY A N 1
ATOM 873 C CA . GLY A 1 112 ? -5.881 -14.591 5.365 1.00 78.62 112 GLY A CA 1
ATOM 874 C C . GLY A 1 112 ? -6.013 -13.205 4.735 1.00 78.62 112 GLY A C 1
ATOM 875 O O . GLY A 1 112 ? -7.002 -12.520 5.019 1.00 78.62 112 GLY A O 1
ATOM 876 N N . TRP A 1 113 ? -5.092 -12.809 3.855 1.00 79.69 113 TRP A N 1
ATOM 877 C CA . TRP A 1 113 ? -5.118 -11.526 3.162 1.00 79.69 113 TRP A CA 1
ATOM 878 C C . TRP A 1 113 ? -6.110 -11.522 1.995 1.00 79.69 113 TRP A C 1
ATOM 880 O O . TRP A 1 113 ? -6.455 -12.548 1.403 1.00 79.69 113 TRP A O 1
ATOM 890 N N . LEU A 1 114 ? -6.601 -10.325 1.666 1.00 81.38 114 LEU A N 1
ATOM 891 C CA . LEU A 1 114 ? -7.529 -10.075 0.564 1.00 81.38 114 LEU A CA 1
ATOM 892 C C . LEU A 1 114 ? -6.933 -9.053 -0.387 1.00 81.38 114 LEU A C 1
ATOM 894 O O . LEU A 1 114 ? -6.817 -7.876 -0.059 1.00 81.38 114 LEU A O 1
ATOM 898 N N . ASN A 1 115 ? -6.653 -9.496 -1.607 1.00 79.62 115 ASN A N 1
ATOM 899 C CA . ASN A 1 115 ? -6.167 -8.632 -2.670 1.00 79.62 115 ASN A CA 1
ATOM 900 C C . ASN A 1 115 ? -7.331 -8.210 -3.571 1.00 79.62 115 ASN A C 1
ATOM 902 O O . ASN A 1 115 ? -7.892 -9.018 -4.313 1.00 79.62 115 ASN A O 1
ATOM 906 N N . PHE A 1 116 ? -7.708 -6.932 -3.514 1.00 79.81 116 PHE A N 1
ATOM 907 C CA . PHE A 1 116 ? -8.772 -6.365 -4.340 1.00 79.81 116 PHE A CA 1
ATOM 908 C C . PHE A 1 116 ? -8.430 -4.959 -4.818 1.00 79.81 116 PHE A C 1
ATOM 910 O O . PHE A 1 116 ? -7.628 -4.246 -4.223 1.00 79.81 116 PHE A O 1
ATOM 917 N N . LYS A 1 117 ? -9.067 -4.549 -5.916 1.00 74.56 117 LYS A N 1
ATOM 918 C CA . LYS A 1 117 ? -8.983 -3.172 -6.401 1.00 74.56 117 LYS A CA 1
ATOM 919 C C . LYS A 1 117 ? -10.037 -2.328 -5.698 1.00 74.56 117 LYS A C 1
ATOM 921 O O . LYS A 1 117 ? -11.209 -2.702 -5.675 1.00 74.56 117 LYS A O 1
ATOM 926 N N . LEU A 1 118 ? -9.619 -1.185 -5.164 1.00 69.25 118 LEU A N 1
ATOM 927 C CA . LEU A 1 118 ? -10.527 -0.178 -4.631 1.00 69.25 118 LEU A CA 1
ATOM 928 C C . LEU A 1 118 ? -11.217 0.533 -5.799 1.00 69.25 118 LEU A C 1
ATOM 930 O O . LEU A 1 118 ? -10.592 1.293 -6.537 1.00 69.25 118 LEU A O 1
ATOM 934 N N . GLU A 1 119 ? -12.512 0.282 -5.976 1.00 62.09 119 GLU A N 1
ATOM 935 C CA . GLU A 1 119 ? -13.358 1.153 -6.788 1.00 62.09 119 GLU A CA 1
ATOM 936 C C . GLU A 1 119 ? -13.601 2.415 -5.956 1.00 62.09 119 GLU A C 1
ATOM 938 O O . GLU A 1 119 ? -14.335 2.367 -4.969 1.00 62.09 119 GLU A O 1
ATOM 943 N N . GLN A 1 120 ? -12.930 3.523 -6.295 1.00 52.56 120 GLN A N 1
ATOM 944 C CA . GLN A 1 120 ? -13.148 4.816 -5.646 1.00 52.56 120 GLN A CA 1
ATOM 945 C C . GLN A 1 120 ? -14.612 5.229 -5.840 1.00 52.56 120 GLN A C 1
ATOM 947 O O . GLN A 1 120 ? -14.972 5.857 -6.834 1.00 52.56 120 GLN A O 1
ATOM 952 N N . THR A 1 121 ? -15.475 4.876 -4.890 1.00 47.94 121 THR A N 1
ATOM 953 C CA . THR A 1 121 ? -16.802 5.474 -4.794 1.00 47.94 121 THR A CA 1
ATOM 954 C C . THR A 1 121 ? -16.598 6.818 -4.124 1.00 47.94 121 THR A C 1
ATOM 956 O O . THR A 1 121 ? -16.638 6.953 -2.905 1.00 47.94 121 THR A O 1
ATOM 959 N N . THR A 1 122 ? -16.302 7.830 -4.936 1.00 40.00 122 THR A N 1
ATOM 960 C CA . THR A 1 122 ? -16.397 9.222 -4.518 1.00 40.00 122 THR A CA 1
ATOM 961 C C . THR A 1 122 ? -17.820 9.450 -4.008 1.00 40.00 122 THR A C 1
ATOM 963 O O . THR A 1 122 ? -18.744 9.673 -4.787 1.00 40.00 122 THR A O 1
ATOM 966 N N . ARG A 1 123 ? -18.022 9.413 -2.685 1.00 45.69 123 ARG A N 1
ATOM 967 C CA . ARG A 1 123 ? -19.165 10.070 -2.045 1.00 45.69 123 ARG A CA 1
ATOM 968 C C . ARG A 1 123 ? -18.954 11.582 -2.149 1.00 45.69 123 ARG A C 1
ATOM 970 O O . ARG A 1 123 ? -18.655 12.252 -1.172 1.00 45.69 123 ARG A O 1
ATOM 977 N N . ALA A 1 124 ? -19.112 12.115 -3.353 1.00 38.91 124 ALA A N 1
ATOM 978 C CA . ALA A 1 124 ? -19.419 13.518 -3.567 1.00 38.91 124 ALA A CA 1
ATOM 979 C C . ALA A 1 124 ? -20.775 13.558 -4.263 1.00 38.91 124 ALA A C 1
ATOM 981 O O . ALA A 1 124 ? -20.895 13.704 -5.477 1.00 38.91 124 ALA A O 1
ATOM 982 N N . GLY A 1 125 ? -21.819 13.384 -3.455 1.00 40.97 125 GLY A N 1
ATOM 983 C CA . GLY A 1 125 ? -23.083 14.026 -3.758 1.00 40.97 125 GLY A CA 1
ATOM 984 C C . GLY A 1 125 ? -22.875 15.530 -3.638 1.00 40.97 125 GLY A C 1
ATOM 985 O O . GLY A 1 125 ? -23.153 16.099 -2.592 1.00 40.97 125 GLY A O 1
ATOM 986 N N . GLU A 1 126 ? -22.374 16.161 -4.695 1.00 34.94 126 GLU A N 1
ATOM 987 C CA . GLU A 1 126 ? -22.510 17.600 -4.886 1.00 34.94 126 GLU A CA 1
ATOM 988 C C . GLU A 1 126 ? -23.134 17.822 -6.263 1.00 34.94 126 GLU A C 1
ATOM 990 O O . GLU A 1 126 ? -22.482 17.889 -7.305 1.00 34.94 126 GLU A O 1
ATOM 995 N N . VAL A 1 127 ? -24.468 17.850 -6.255 1.00 45.22 127 VAL A N 1
ATOM 996 C CA . VAL A 1 127 ? -25.261 18.420 -7.339 1.00 45.22 127 VAL A CA 1
ATOM 997 C C . VAL A 1 127 ? -25.018 19.923 -7.296 1.00 45.22 127 VAL A C 1
ATOM 999 O O . VAL A 1 127 ? -25.717 20.644 -6.589 1.00 45.22 127 VAL A O 1
ATOM 1002 N N . THR A 1 128 ? -24.051 20.410 -8.065 1.00 33.16 128 THR A N 1
ATOM 1003 C CA . THR A 1 128 ? -23.996 21.836 -8.392 1.00 33.16 128 THR A CA 1
ATOM 1004 C C . THR A 1 128 ? -24.737 22.043 -9.705 1.00 33.16 128 THR A C 1
ATOM 1006 O O . THR A 1 128 ? -24.179 21.968 -10.796 1.00 33.16 128 THR A O 1
ATOM 1009 N N . HIS A 1 129 ? -26.042 22.293 -9.582 1.00 37.53 129 HIS A N 1
ATOM 1010 C CA . HIS A 1 129 ? -26.769 23.084 -10.567 1.00 37.53 129 HIS A CA 1
ATOM 1011 C C . HIS A 1 129 ? -26.160 24.493 -10.576 1.00 37.53 129 HIS A C 1
ATOM 1013 O O . HIS A 1 129 ? -26.381 25.238 -9.622 1.00 37.53 129 HIS A O 1
ATOM 1019 N N . ARG A 1 130 ? -25.417 24.849 -11.630 1.00 37.34 130 ARG A N 1
ATOM 1020 C CA . ARG A 1 130 ? -25.634 26.029 -12.494 1.00 37.34 130 ARG A CA 1
ATOM 1021 C C . ARG A 1 130 ? -24.436 26.285 -13.402 1.00 37.34 130 ARG A C 1
ATOM 1023 O O . ARG A 1 130 ? -23.301 26.312 -12.888 1.00 37.34 130 ARG A O 1
#

Secondary structure (DSSP, 8-state):
--HHHHTTSHHHHHHHHHHHHHHHHHHHHHHHHHHHHHHTTTHHHHHHHHHHHHHHHHHHHHHHHHHHHHHHHHHHHH-TT-S---EEE-TT--EEEESSSS---S---TTS------------------

Sequence (130 aa):
MRIARLLRSSTFRLAVLYMALFGASVAVLLTFIYWSTAGYMALQTDDTIEAEVTGLAERYGVSGLDGLIRSIDERISRKPNGDAVYLLTDEQLTPLIGNLDRWPRVARDSDGWLNFKLEQTTRAGEVTHR

Radius of gyration: 26.37 Å; chains: 1; bounding box: 59×45×79 Å

pLDDT: mean 72.87, std 15.51, range [33.16, 97.69]

Foldseek 3Di:
DVVVVCCPDPVSVVVVVVVVVVVVVVVVVVVVVVCCVVVVPPPVVVVVVVVVVVVLVVCCVVPNPVSSQVVQVVVCVVCVPDPDWDFDADPVQHTPDTSDPGDDPADADPVRDDDDDDPPPPPPPDPDDD